Protein AF-A0A6A6KQ81-F1 (afdb_monomer_lite)

Radius of gyration: 17.81 Å; chains: 1; bounding box: 56×22×49 Å

InterPro domains:
  IPR004864 Late embryogenesis abundant protein, LEA_2 subgroup [PF03168] (65-133)
  IPR044839 Protein NDR1-like [PTHR31234] (36-131)

Organism: Hevea brasiliensis (NCBI:txid3981)

Foldseek 3Di:
DDWDWDWDWADAPDPFKKTWTFTKTWDDDPPFDADDKHKYFPDKDWPDWDQDPVRKIKTKIKIKMKIFGQGQAIKMWRPVFIKMWIDGHPWTRWMDTGDTDIGDHRGIDMDIDMTIDITHPRVVVVVVVVVVVVVVVVPPD

pLDDT: mean 76.88, std 19.58, range [31.42, 97.88]

Structure (mmCIF, N/CA/C/O backbone):
data_AF-A0A6A6KQ81-F1
#
_entry.id   AF-A0A6A6KQ81-F1
#
loop_
_atom_site.group_PDB
_atom_site.id
_atom_site.type_symbol
_atom_site.label_atom_id
_atom_site.label_alt_id
_atom_site.label_comp_id
_atom_site.label_asym_id
_atom_site.label_entity_id
_atom_site.label_seq_id
_atom_site.pdbx_PDB_ins_code
_atom_site.Cartn_x
_atom_site.Cartn_y
_atom_site.Cartn_z
_atom_site.occupancy
_atom_site.B_iso_or_equiv
_atom_site.auth_seq_id
_atom_site.auth_comp_id
_atom_site.auth_asym_id
_atom_site.auth_atom_id
_atom_site.pdbx_PDB_model_num
ATOM 1 N N . MET A 1 1 ? -31.697 8.620 11.295 1.00 34.88 1 MET A N 1
ATOM 2 C CA . MET A 1 1 ? -30.501 8.555 12.159 1.00 34.88 1 MET A CA 1
ATOM 3 C C . MET A 1 1 ? -29.323 8.836 11.249 1.00 34.88 1 MET A C 1
ATOM 5 O O . MET A 1 1 ? -29.056 8.023 10.377 1.00 34.88 1 MET A O 1
ATOM 9 N N . ASN A 1 2 ? -28.744 10.031 11.345 1.00 31.42 2 ASN A N 1
ATOM 10 C CA . ASN A 1 2 ? -27.753 10.521 10.388 1.00 31.42 2 ASN A CA 1
ATOM 11 C C . ASN A 1 2 ? -26.364 10.251 10.967 1.00 31.42 2 ASN A C 1
ATOM 13 O O . ASN A 1 2 ? -25.986 10.875 11.953 1.00 31.42 2 ASN A O 1
ATOM 17 N N . GLY A 1 3 ? -25.665 9.255 10.424 1.00 38.38 3 GLY A N 1
ATOM 18 C CA . GLY A 1 3 ? -24.246 9.049 10.693 1.00 38.38 3 GLY A CA 1
ATOM 19 C C . GLY A 1 3 ? -23.437 9.868 9.698 1.00 38.38 3 GLY A C 1
ATOM 20 O O . GLY A 1 3 ? -23.600 9.682 8.492 1.00 38.38 3 GLY A O 1
ATOM 21 N N . ASP A 1 4 ? -22.585 10.761 10.190 1.00 43.94 4 ASP A N 1
ATOM 22 C CA . ASP A 1 4 ? -21.729 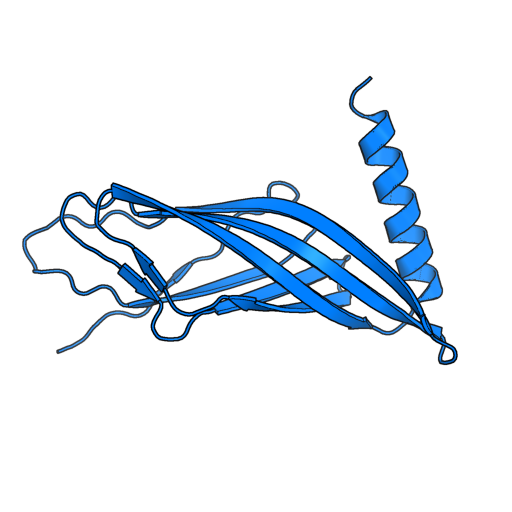11.577 9.333 1.00 43.94 4 ASP A CA 1
ATOM 23 C C . ASP A 1 4 ? -20.573 10.722 8.791 1.00 43.94 4 ASP A C 1
ATOM 25 O O . ASP A 1 4 ? -19.787 10.147 9.552 1.00 43.94 4 ASP A O 1
ATOM 29 N N . SER A 1 5 ? -20.476 10.610 7.465 1.00 41.91 5 SER A N 1
ATOM 30 C CA . SER A 1 5 ? -19.350 9.969 6.782 1.00 41.91 5 SER A CA 1
ATOM 31 C C . SER A 1 5 ? -18.238 10.989 6.545 1.00 41.91 5 SER A C 1
ATOM 33 O O . SER A 1 5 ? -18.482 12.015 5.913 1.00 41.91 5 SER A O 1
ATOM 35 N N . TYR A 1 6 ? -17.021 10.688 6.994 1.00 45.97 6 TYR A N 1
ATOM 36 C CA . TYR A 1 6 ? -15.828 11.501 6.746 1.00 45.97 6 TYR A CA 1
ATOM 37 C C . TYR A 1 6 ? -14.748 10.651 6.067 1.00 45.97 6 TYR A C 1
ATOM 39 O O . TYR A 1 6 ? -14.575 9.482 6.417 1.00 45.97 6 TYR A O 1
ATOM 47 N N . LEU A 1 7 ? -14.046 11.252 5.103 1.00 45.75 7 LEU A N 1
ATOM 48 C CA . LEU A 1 7 ? -12.820 10.728 4.499 1.00 45.75 7 LEU A CA 1
ATOM 49 C C . LEU A 1 7 ? -11.635 11.341 5.248 1.00 45.75 7 LEU A C 1
ATOM 51 O O . LEU A 1 7 ? -11.603 12.557 5.432 1.00 45.75 7 LEU A O 1
ATOM 55 N N . ASP A 1 8 ? -10.689 10.516 5.687 1.00 52.22 8 ASP A N 1
ATOM 56 C CA . ASP A 1 8 ? -9.474 10.972 6.369 1.00 52.22 8 ASP A CA 1
ATOM 57 C C . ASP A 1 8 ? -8.252 10.424 5.622 1.00 52.22 8 ASP A C 1
ATOM 59 O O . ASP A 1 8 ? -8.201 9.231 5.307 1.00 52.22 8 ASP A O 1
ATOM 63 N N . GLN A 1 9 ? -7.296 11.299 5.306 1.00 49.34 9 GLN A N 1
ATOM 64 C CA . GLN A 1 9 ? -6.076 10.959 4.566 1.00 49.34 9 GLN A CA 1
ATOM 65 C C . GLN A 1 9 ? -4.929 10.715 5.554 1.00 49.34 9 GLN A C 1
ATOM 67 O O . GLN A 1 9 ? -4.708 11.504 6.475 1.00 49.34 9 GLN A O 1
ATOM 72 N N . ALA A 1 10 ? -4.177 9.628 5.375 1.00 47.66 10 ALA A N 1
ATOM 73 C CA . ALA A 1 10 ? -2.984 9.371 6.178 1.00 47.66 10 ALA A CA 1
ATOM 74 C C . ALA A 1 10 ? -1.801 10.184 5.620 1.00 47.66 10 ALA A C 1
ATOM 76 O O . ALA A 1 10 ? -1.516 10.073 4.428 1.00 47.66 10 ALA A O 1
ATOM 77 N N . PRO A 1 11 ? -1.067 10.960 6.437 1.00 41.56 11 PRO A N 1
ATOM 78 C CA . PRO A 1 11 ? 0.167 11.578 5.976 1.00 41.56 11 PRO A CA 1
ATOM 79 C C . PRO A 1 11 ? 1.225 10.494 5.734 1.00 41.56 11 PRO A C 1
ATOM 81 O O . PRO A 1 11 ? 1.651 9.811 6.671 1.00 41.56 11 PRO A O 1
ATOM 84 N N . VAL A 1 12 ? 1.670 10.344 4.486 1.00 48.44 12 VAL A N 1
ATOM 85 C CA . VAL A 1 12 ? 2.857 9.548 4.159 1.00 48.44 12 VAL A CA 1
ATOM 86 C C . VAL A 1 12 ? 4.088 10.371 4.534 1.00 48.44 12 VAL A C 1
ATOM 88 O O . VAL A 1 12 ? 4.169 11.565 4.241 1.00 48.44 12 VAL A O 1
ATOM 91 N N . ARG A 1 13 ? 5.033 9.758 5.263 1.00 41.91 13 ARG A N 1
ATOM 92 C CA . ARG A 1 13 ? 6.248 10.437 5.759 1.00 41.91 13 ARG A CA 1
ATOM 93 C C . ARG A 1 13 ? 7.123 11.000 4.638 1.00 41.91 13 ARG A C 1
ATOM 95 O O . ARG A 1 13 ? 7.897 11.916 4.897 1.00 41.91 13 ARG A O 1
ATOM 102 N N . ASP A 1 14 ? 6.947 10.499 3.425 1.00 43.62 14 ASP A N 1
ATOM 103 C CA . ASP A 1 14 ? 7.544 11.027 2.215 1.00 43.62 14 ASP A CA 1
ATOM 104 C C . ASP A 1 14 ? 6.429 11.546 1.295 1.00 43.62 14 ASP A C 1
ATOM 106 O O . ASP A 1 14 ? 5.551 10.791 0.879 1.00 43.62 14 ASP A O 1
ATOM 110 N N . LYS A 1 15 ? 6.422 12.852 0.9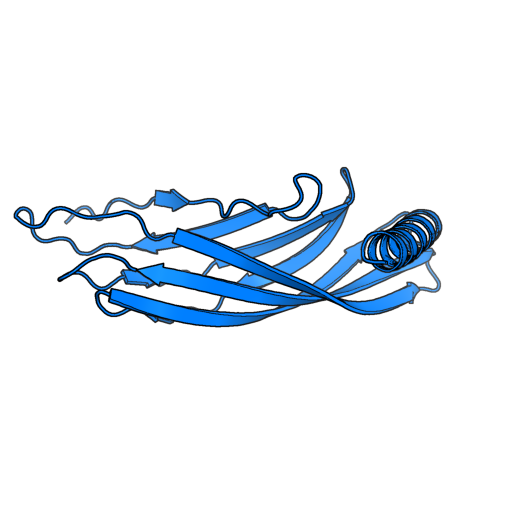97 1.00 36.72 15 LYS A N 1
ATOM 111 C CA . LYS A 1 15 ? 5.336 13.548 0.265 1.00 36.72 15 LYS A CA 1
ATOM 112 C C . LYS A 1 15 ? 5.223 13.151 -1.216 1.00 36.72 15 LYS A C 1
ATOM 114 O O . LYS A 1 15 ? 4.550 13.829 -1.987 1.00 36.72 15 LYS A O 1
ATOM 119 N N . ARG A 1 16 ? 5.940 12.110 -1.627 1.00 44.72 16 ARG A N 1
ATOM 120 C CA . ARG A 1 16 ? 6.144 11.707 -3.017 1.00 44.72 16 ARG A CA 1
ATOM 121 C C . ARG A 1 16 ? 5.443 10.394 -3.369 1.00 44.72 16 ARG A C 1
ATOM 123 O O . ARG A 1 16 ? 5.422 10.033 -4.539 1.00 44.72 16 ARG A O 1
ATOM 130 N N . TRP A 1 17 ? 4.861 9.720 -2.374 1.00 45.66 17 TRP A N 1
ATOM 131 C CA . TRP A 1 17 ? 4.333 8.368 -2.497 1.00 45.66 17 TRP A CA 1
ATOM 132 C C . TRP A 1 17 ? 2.958 8.226 -1.847 1.00 45.66 17 TRP A C 1
ATOM 134 O O . TRP A 1 17 ? 2.821 8.434 -0.650 1.00 45.66 17 TRP A O 1
ATOM 144 N N . SER A 1 18 ? 2.010 7.714 -2.633 1.00 46.81 18 SER A N 1
ATOM 145 C CA . SER A 1 18 ? 0.739 7.092 -2.221 1.00 46.81 18 SER A CA 1
ATOM 146 C C . SER A 1 18 ? -0.357 7.996 -1.639 1.00 46.81 18 SER A C 1
ATOM 148 O O . SER A 1 18 ? -0.137 8.753 -0.699 1.00 46.81 18 SER A O 1
ATOM 150 N N . ASP A 1 19 ? -1.582 7.783 -2.129 1.00 48.97 19 ASP A N 1
ATOM 151 C CA . ASP A 1 19 ? -2.811 8.373 -1.594 1.00 48.97 19 ASP A CA 1
ATOM 152 C C . ASP A 1 19 ? -3.624 7.299 -0.860 1.00 48.97 19 ASP A C 1
ATOM 154 O O . ASP A 1 19 ? -3.831 6.185 -1.357 1.00 48.97 19 ASP A O 1
ATOM 158 N N . PHE A 1 20 ? -4.103 7.641 0.336 1.00 50.53 20 PHE A N 1
ATOM 159 C CA . PHE A 1 20 ? -4.840 6.741 1.221 1.00 50.53 20 PHE A CA 1
ATOM 160 C C . PHE A 1 20 ? -6.242 7.279 1.504 1.00 50.53 20 PHE A C 1
ATOM 162 O O . PHE A 1 20 ? -6.389 8.398 1.998 1.00 50.53 20 PHE A O 1
ATOM 169 N N . GLU A 1 21 ? -7.264 6.459 1.253 1.00 52.75 21 GLU A N 1
ATOM 170 C CA . GLU A 1 21 ? -8.667 6.811 1.484 1.00 52.75 21 GLU A CA 1
ATOM 171 C C . GLU A 1 21 ? -9.365 5.718 2.308 1.00 52.75 21 GLU A C 1
ATOM 173 O O . GLU A 1 21 ? -9.639 4.615 1.825 1.00 52.75 21 GLU A O 1
ATOM 178 N N . LEU A 1 22 ? -9.706 6.032 3.564 1.00 48.78 22 LEU A N 1
ATOM 179 C CA . LEU A 1 22 ? -10.580 5.196 4.392 1.00 48.78 22 LEU A CA 1
ATOM 180 C C . LEU A 1 22 ? -11.973 5.816 4.523 1.00 48.78 22 LEU A C 1
ATOM 182 O O . LEU A 1 22 ? -12.125 6.955 4.959 1.00 48.78 22 LEU A O 1
ATOM 186 N N . CYS A 1 23 ? -13.004 5.020 4.228 1.00 46.31 23 CYS A N 1
ATOM 187 C CA . CYS A 1 23 ? -14.392 5.347 4.548 1.00 46.31 23 CYS A CA 1
ATOM 188 C C . CYS A 1 23 ? -14.756 4.741 5.911 1.00 46.31 23 CYS A C 1
ATOM 190 O O . CYS A 1 23 ? -14.837 3.517 6.037 1.00 46.31 23 CYS A O 1
ATOM 192 N N . HIS A 1 24 ? -15.037 5.564 6.925 1.00 50.62 24 HIS A N 1
ATOM 193 C CA . HIS A 1 24 ? -15.467 5.068 8.239 1.00 50.62 24 HIS A CA 1
ATOM 194 C C . HIS A 1 24 ? -16.822 5.627 8.684 1.00 50.62 24 HIS A C 1
ATOM 196 O O . HIS A 1 24 ? -17.139 6.794 8.442 1.00 50.62 24 HIS A O 1
ATOM 202 N N . TYR A 1 25 ? -17.586 4.819 9.422 1.00 48.78 25 TYR A N 1
ATOM 203 C CA . TYR A 1 25 ? -18.784 5.262 10.138 1.00 48.78 25 TYR A CA 1
ATOM 204 C C . TYR A 1 25 ? -18.522 5.289 11.646 1.00 48.78 25 TYR A C 1
ATOM 206 O O . TYR A 1 25 ? -17.919 4.375 12.218 1.00 48.78 25 TYR A O 1
ATOM 214 N N . ARG A 1 26 ? -18.986 6.356 12.308 1.00 55.09 26 ARG A N 1
ATOM 215 C CA . ARG A 1 26 ? -18.964 6.490 13.770 1.00 55.09 26 ARG A CA 1
ATOM 216 C C . ARG A 1 26 ? -20.397 6.465 14.292 1.00 55.09 26 ARG A C 1
ATOM 218 O O . ARG A 1 26 ? -21.216 7.279 13.886 1.00 55.09 26 ARG A O 1
ATOM 225 N N . HIS A 1 27 ? -20.687 5.570 15.231 1.00 52.62 27 HIS A N 1
ATOM 226 C CA . HIS A 1 27 ? -21.879 5.674 16.072 1.00 52.62 27 HIS A CA 1
ATOM 227 C C . HIS A 1 27 ? -21.475 6.367 17.380 1.00 52.62 27 HIS A C 1
ATOM 229 O O . HIS A 1 27 ? -20.949 5.728 18.292 1.00 52.62 27 HIS A O 1
ATOM 235 N N . SER A 1 28 ? -21.668 7.687 17.467 1.00 52.56 28 SER A N 1
ATOM 236 C CA . SER A 1 28 ? -21.464 8.456 18.700 1.00 52.56 28 SER A CA 1
ATOM 237 C C . SER A 1 28 ? -22.802 8.746 19.386 1.00 52.56 28 SER A C 1
ATOM 239 O O . SER A 1 28 ? -23.759 9.202 18.766 1.00 52.56 28 SER A O 1
ATOM 241 N N . LEU A 1 29 ? -22.873 8.497 20.697 1.00 49.75 29 LEU A N 1
ATOM 242 C CA . LEU A 1 29 ? -23.919 9.086 21.535 1.00 49.75 29 LEU A CA 1
ATOM 243 C C . LEU A 1 29 ? -23.569 10.569 21.775 1.00 49.75 29 LEU A C 1
ATOM 245 O O . LEU A 1 29 ? -22.390 10.867 21.990 1.00 49.75 29 LEU A O 1
ATOM 249 N N . PRO A 1 30 ? -24.553 11.489 21.803 1.00 53.66 30 PRO A N 1
ATOM 250 C CA . PRO A 1 30 ? -24.339 12.946 21.779 1.00 53.66 30 PRO A CA 1
ATOM 251 C C . PRO A 1 30 ? -23.532 13.524 22.958 1.00 53.66 30 PRO A C 1
ATOM 253 O O . PRO A 1 30 ? -23.156 14.689 22.932 1.00 53.66 30 PRO A O 1
ATOM 256 N N . TYR A 1 31 ? -23.230 12.721 23.981 1.00 55.16 31 TYR A N 1
ATOM 257 C CA . TYR A 1 31 ? -22.546 13.146 25.205 1.00 55.16 31 TYR A CA 1
ATOM 258 C C . TYR A 1 31 ? -21.062 12.756 25.295 1.00 55.16 31 TYR A C 1
ATOM 260 O O . TYR A 1 31 ? -20.440 12.975 26.337 1.00 55.16 31 TYR A O 1
ATOM 268 N N . PHE A 1 32 ? -20.466 12.183 24.244 1.00 55.91 32 PHE A N 1
ATOM 269 C CA . PHE A 1 32 ? -19.058 11.778 24.281 1.00 55.91 32 PHE A CA 1
ATOM 270 C C . PHE A 1 32 ? -18.193 12.569 23.298 1.00 55.91 32 PHE A C 1
ATOM 272 O O . PHE A 1 32 ? -18.406 12.458 22.092 1.00 55.91 32 PHE A O 1
ATOM 279 N N . PRO A 1 33 ? -17.174 13.311 23.781 1.00 60.38 33 PRO A N 1
ATOM 280 C CA . PRO A 1 33 ? -16.224 13.965 22.894 1.00 60.38 33 PRO A CA 1
ATOM 281 C C . PRO A 1 33 ? -15.471 12.910 22.075 1.00 60.38 33 PRO A C 1
ATOM 283 O O . PRO A 1 33 ? -14.812 12.022 22.630 1.00 60.38 33 PRO A O 1
ATOM 286 N N . THR A 1 34 ? -15.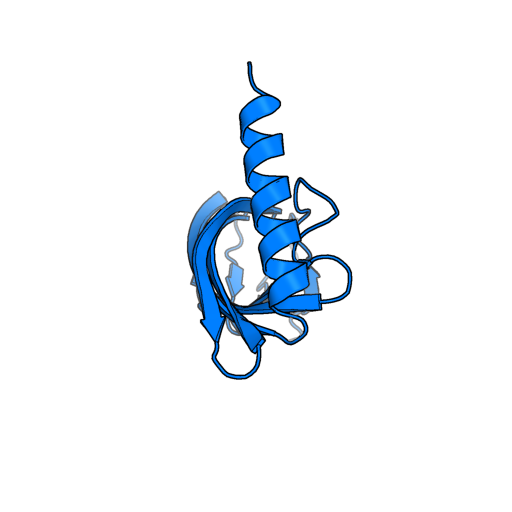593 13.006 20.752 1.00 58.97 34 THR A N 1
ATOM 287 C CA . THR A 1 34 ? -14.898 12.150 19.789 1.00 58.97 34 THR A CA 1
ATOM 288 C C . THR A 1 34 ? -13.552 12.752 19.428 1.00 58.97 34 THR A C 1
ATOM 290 O O . THR A 1 34 ? -13.448 13.939 19.135 1.00 58.97 34 THR A O 1
ATOM 293 N N . GLN A 1 35 ? -12.532 11.914 19.388 1.00 71.50 35 GLN A N 1
ATOM 294 C CA . GLN A 1 35 ? -11.245 12.213 18.788 1.00 71.50 35 GLN A CA 1
ATOM 295 C C . GLN A 1 35 ? -11.153 11.521 17.429 1.00 71.50 35 GLN A C 1
ATOM 297 O O . GLN A 1 35 ? -11.713 10.436 17.228 1.00 71.50 35 GLN A O 1
ATOM 302 N N . ASN A 1 36 ? -10.435 12.152 16.503 1.00 72.88 36 ASN A N 1
ATOM 303 C CA . ASN A 1 36 ? -10.187 11.562 15.198 1.00 72.88 36 ASN A CA 1
ATOM 304 C C . ASN A 1 36 ? -9.236 10.378 15.316 1.00 72.88 36 ASN A C 1
ATOM 306 O O . ASN A 1 36 ? -8.257 10.430 16.067 1.00 72.88 36 ASN A O 1
ATOM 310 N N . SER A 1 37 ? -9.547 9.316 14.575 1.00 68.25 37 SER A N 1
ATOM 311 C CA . SER A 1 37 ? -8.585 8.251 14.337 1.00 68.25 37 SER A CA 1
ATOM 312 C C . SER A 1 37 ? -7.338 8.827 13.690 1.00 68.25 37 SER A C 1
ATOM 314 O O . SER A 1 37 ? -7.409 9.795 12.941 1.00 68.25 37 SER A O 1
ATOM 316 N N . LYS A 1 38 ? -6.191 8.231 13.990 1.00 78.44 38 LYS A N 1
ATOM 317 C CA . LYS A 1 38 ? -4.940 8.549 13.308 1.00 78.44 38 LYS A CA 1
ATOM 318 C C . LYS A 1 38 ? -4.498 7.335 12.521 1.00 78.44 38 LYS A C 1
ATOM 320 O O . LYS A 1 38 ? -4.540 6.228 13.053 1.00 78.44 38 LYS A O 1
ATOM 325 N N . TYR A 1 39 ? -4.043 7.564 11.301 1.00 76.50 39 TYR A N 1
ATOM 326 C CA . TYR A 1 39 ? -3.509 6.527 10.433 1.00 76.50 39 TYR A CA 1
ATOM 327 C C . TYR A 1 39 ? -2.068 6.866 10.075 1.00 76.50 39 TYR A C 1
ATOM 329 O O . TYR A 1 39 ? -1.736 8.037 9.874 1.00 76.50 39 TYR A O 1
ATOM 337 N N . SER A 1 40 ? -1.222 5.848 10.000 1.00 79.25 40 SER A N 1
ATOM 338 C CA . SER A 1 40 ? 0.139 5.960 9.488 1.00 79.25 40 SER A CA 1
ATOM 339 C C . SER A 1 40 ? 0.441 4.809 8.546 1.00 79.25 40 SER A C 1
ATOM 341 O O . SER A 1 40 ? 0.084 3.665 8.825 1.00 79.25 40 SER A O 1
ATOM 343 N N . VAL A 1 41 ? 1.129 5.120 7.450 1.00 83.69 41 VAL A N 1
ATOM 344 C CA . VAL A 1 41 ? 1.857 4.114 6.678 1.00 83.69 41 VAL A CA 1
ATOM 345 C C . VAL A 1 41 ? 3.177 3.881 7.403 1.00 83.69 41 VAL A C 1
ATOM 347 O O . VAL A 1 41 ? 4.000 4.789 7.518 1.00 83.69 41 VAL A O 1
ATOM 350 N N . ASP A 1 42 ? 3.343 2.681 7.948 1.00 84.56 42 ASP A N 1
ATOM 351 C CA . ASP A 1 42 ? 4.520 2.301 8.724 1.00 84.56 42 ASP A CA 1
ATOM 352 C C . ASP A 1 42 ? 5.661 1.857 7.805 1.00 84.56 42 ASP A C 1
ATOM 354 O O . ASP A 1 42 ? 6.823 2.166 8.063 1.00 84.56 42 ASP A O 1
ATOM 358 N N . SER A 1 43 ? 5.328 1.147 6.723 1.00 84.62 43 SER A N 1
ATOM 359 C CA . SER A 1 43 ? 6.275 0.772 5.674 1.00 84.62 43 SER A CA 1
ATOM 360 C C . SER A 1 43 ? 5.572 0.566 4.339 1.00 84.62 43 SER A C 1
ATOM 362 O O . SER A 1 43 ? 4.453 0.054 4.300 1.00 84.62 43 SER A O 1
ATOM 364 N N . LEU A 1 44 ? 6.283 0.877 3.261 1.00 86.31 44 LEU A N 1
ATOM 365 C CA . LEU A 1 44 ? 5.909 0.597 1.881 1.00 86.31 44 LEU A CA 1
ATOM 366 C C . LEU A 1 44 ? 7.076 -0.162 1.245 1.00 86.31 44 LEU A C 1
ATOM 368 O O . LEU A 1 44 ? 8.160 0.401 1.114 1.00 86.31 44 LEU A O 1
ATOM 372 N N . LYS A 1 45 ? 6.894 -1.442 0.913 1.00 88.69 45 LYS A N 1
ATOM 373 C CA . LYS A 1 45 ? 7.968 -2.284 0.373 1.00 88.69 45 LYS A CA 1
ATOM 374 C C . LYS A 1 45 ? 7.567 -2.847 -0.979 1.00 88.69 45 LYS A C 1
ATOM 376 O O . LYS A 1 45 ? 6.513 -3.454 -1.086 1.00 88.69 45 LYS A O 1
ATOM 381 N N . ILE A 1 46 ? 8.444 -2.722 -1.970 1.00 90.44 46 ILE A N 1
ATOM 382 C CA . ILE A 1 46 ? 8.301 -3.422 -3.250 1.00 90.44 46 ILE A CA 1
ATOM 383 C C . ILE A 1 46 ? 8.541 -4.920 -3.014 1.00 90.44 46 ILE A C 1
ATOM 385 O O . ILE A 1 46 ? 9.624 -5.309 -2.563 1.00 90.44 46 ILE A O 1
ATOM 389 N N . SER A 1 47 ? 7.532 -5.747 -3.282 1.00 93.56 47 SER A N 1
ATOM 390 C CA . SER A 1 47 ? 7.597 -7.210 -3.163 1.00 93.56 47 SER A CA 1
ATOM 391 C C . SER A 1 47 ? 7.812 -7.892 -4.515 1.00 93.56 47 SER A C 1
ATOM 393 O O . SER A 1 47 ? 8.496 -8.914 -4.572 1.00 93.56 47 SER A O 1
ATOM 395 N N . ASP A 1 48 ? 7.316 -7.296 -5.600 1.00 95.38 48 ASP A N 1
ATOM 396 C CA . ASP A 1 48 ? 7.560 -7.735 -6.973 1.00 95.38 48 ASP A CA 1
ATOM 397 C C . ASP A 1 48 ? 7.621 -6.527 -7.917 1.00 95.38 48 ASP A C 1
ATOM 399 O O . ASP A 1 48 ? 6.879 -5.555 -7.770 1.00 95.38 48 ASP A O 1
ATOM 403 N N . LEU A 1 49 ? 8.526 -6.576 -8.890 1.00 94.25 49 LEU A N 1
ATOM 404 C CA . LEU A 1 49 ? 8.721 -5.513 -9.868 1.00 94.25 49 LEU A CA 1
ATOM 405 C C . LEU A 1 49 ? 9.238 -6.115 -11.173 1.00 94.25 49 LEU A C 1
ATOM 407 O O . LEU A 1 49 ? 10.358 -6.626 -11.236 1.00 94.25 49 LEU A O 1
ATOM 411 N N . ARG A 1 50 ? 8.424 -6.069 -12.231 1.00 96.25 50 ARG A N 1
ATOM 412 C CA . ARG A 1 50 ? 8.714 -6.757 -13.498 1.00 96.25 50 ARG A CA 1
ATOM 413 C C . ARG A 1 50 ? 8.338 -5.916 -14.705 1.00 96.25 50 ARG A C 1
ATOM 415 O O . ARG A 1 50 ? 7.272 -5.313 -14.753 1.00 96.25 50 ARG A O 1
ATOM 422 N N . LEU A 1 51 ? 9.204 -5.928 -15.716 1.00 97.06 51 LEU A N 1
ATOM 423 C CA . LEU A 1 51 ? 8.895 -5.362 -17.024 1.00 97.06 51 LEU A CA 1
ATOM 424 C C . LEU A 1 51 ? 8.231 -6.433 -17.895 1.00 97.06 51 LEU A C 1
ATOM 426 O O . LEU A 1 51 ? 8.821 -7.482 -18.155 1.00 97.06 51 LEU A O 1
ATOM 430 N N . ASN A 1 52 ? 7.017 -6.159 -18.353 1.00 95.56 52 ASN A N 1
ATOM 431 C CA . ASN A 1 52 ? 6.272 -7.037 -19.245 1.00 95.56 52 ASN A CA 1
ATOM 432 C C . ASN A 1 52 ? 6.751 -6.896 -20.701 1.00 95.56 52 ASN A C 1
ATOM 434 O O . ASN A 1 52 ? 7.421 -5.928 -21.073 1.00 95.56 52 ASN A O 1
ATOM 438 N N . PHE A 1 53 ? 6.379 -7.852 -21.559 1.00 94.88 53 PHE A N 1
ATOM 439 C CA . PHE A 1 53 ? 6.742 -7.834 -22.985 1.00 94.88 53 PHE A CA 1
ATOM 440 C C . PHE A 1 53 ? 6.182 -6.625 -23.746 1.00 94.88 53 PHE A C 1
ATOM 442 O O . PHE A 1 53 ? 6.808 -6.152 -24.691 1.00 94.88 53 PHE A O 1
ATOM 449 N N . ASP A 1 54 ? 5.035 -6.102 -23.315 1.00 94.81 54 ASP A N 1
ATOM 450 C CA . ASP A 1 54 ? 4.417 -4.882 -23.846 1.00 94.81 54 ASP A CA 1
ATOM 451 C C . ASP A 1 54 ? 5.077 -3.590 -23.319 1.00 94.81 54 ASP A C 1
ATOM 453 O O . ASP A 1 54 ? 4.594 -2.494 -23.587 1.00 94.81 54 ASP A O 1
ATOM 457 N N . MET A 1 55 ? 6.192 -3.713 -22.588 1.00 93.81 55 MET A N 1
ATOM 458 C CA . MET A 1 55 ? 6.945 -2.628 -21.948 1.00 93.81 55 MET A CA 1
ATOM 459 C C . MET A 1 55 ? 6.206 -1.905 -20.813 1.00 93.81 55 MET A C 1
ATOM 461 O O . MET A 1 55 ? 6.693 -0.879 -20.325 1.00 93.81 55 MET A O 1
ATOM 465 N N . SER A 1 56 ? 5.076 -2.437 -20.350 1.00 96.88 56 SER A N 1
ATOM 466 C CA . SER A 1 56 ? 4.462 -2.000 -19.096 1.00 96.88 56 SER A CA 1
ATOM 467 C C . SER A 1 56 ? 5.236 -2.528 -17.883 1.00 96.88 56 SER A C 1
ATOM 469 O O . SER A 1 56 ? 5.947 -3.534 -17.958 1.00 96.88 56 SER A O 1
ATOM 471 N N . LEU A 1 57 ? 5.112 -1.835 -16.755 1.00 97.19 57 LEU A N 1
ATOM 472 C CA . LEU A 1 57 ? 5.665 -2.244 -15.469 1.00 97.19 57 LEU A CA 1
ATOM 473 C C . LEU A 1 57 ? 4.563 -2.876 -14.631 1.00 97.19 57 LEU A C 1
ATOM 475 O O . LEU A 1 57 ? 3.585 -2.205 -14.316 1.00 97.19 57 LEU A O 1
ATOM 479 N N . TYR A 1 58 ? 4.741 -4.138 -14.258 1.00 97.88 58 TYR A N 1
ATOM 480 C CA . TYR A 1 58 ? 4.021 -4.743 -13.146 1.00 97.88 58 TYR A CA 1
ATOM 481 C C . TYR A 1 58 ? 4.741 -4.399 -11.842 1.00 97.88 58 TYR A C 1
ATOM 483 O O . TYR A 1 58 ? 5.964 -4.555 -11.757 1.00 97.88 58 TYR A O 1
ATOM 491 N N . ALA A 1 59 ? 3.990 -3.964 -10.835 1.00 95.94 59 ALA A N 1
ATOM 492 C CA . ALA A 1 59 ? 4.510 -3.687 -9.506 1.00 95.94 59 ALA A CA 1
ATOM 493 C C . ALA A 1 59 ? 3.580 -4.251 -8.430 1.00 95.94 59 ALA A C 1
ATOM 495 O O . ALA A 1 59 ? 2.357 -4.113 -8.515 1.00 95.94 59 ALA A O 1
ATOM 496 N N . GLU A 1 60 ? 4.178 -4.839 -7.401 1.00 96.62 60 GLU A N 1
ATOM 497 C CA . GLU A 1 60 ? 3.506 -5.281 -6.188 1.00 96.62 60 GLU A CA 1
ATOM 498 C C . GLU A 1 60 ? 4.185 -4.678 -4.960 1.00 96.62 60 GLU A C 1
ATOM 500 O O . GLU A 1 60 ? 5.416 -4.596 -4.880 1.00 96.62 60 GLU A O 1
ATOM 505 N N . PHE A 1 61 ? 3.367 -4.233 -4.010 1.00 93.06 61 PHE A N 1
ATOM 506 C CA . PHE A 1 61 ? 3.812 -3.606 -2.780 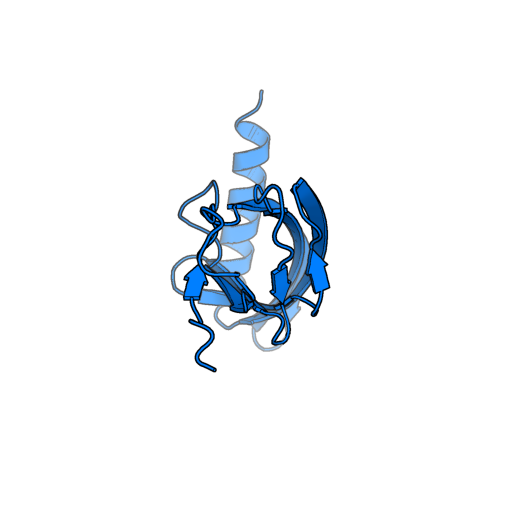1.00 93.06 61 PHE A CA 1
ATOM 507 C C . PHE A 1 61 ? 3.150 -4.242 -1.565 1.00 93.06 61 PHE A C 1
ATOM 509 O O . PHE A 1 61 ? 1.924 -4.317 -1.488 1.00 93.06 61 PHE A O 1
ATOM 516 N N . ASP A 1 62 ? 3.968 -4.577 -0.573 1.00 93.38 62 ASP A N 1
ATOM 517 C CA . ASP A 1 62 ? 3.520 -4.881 0.778 1.00 93.38 62 ASP A CA 1
ATOM 518 C C . ASP A 1 62 ? 3.482 -3.586 1.594 1.00 93.38 62 ASP A C 1
ATOM 520 O O . ASP A 1 62 ? 4.514 -2.944 1.839 1.00 93.38 62 ASP A O 1
ATOM 524 N N . VAL A 1 63 ? 2.288 -3.203 2.043 1.00 90.44 63 VAL A N 1
ATOM 525 C CA . VAL A 1 63 ? 2.072 -2.001 2.852 1.00 90.44 63 VAL A CA 1
ATOM 526 C C . VAL A 1 63 ? 1.666 -2.376 4.261 1.00 90.44 63 VAL A C 1
ATOM 528 O O . VAL A 1 63 ? 0.709 -3.121 4.472 1.00 90.44 63 VAL A O 1
ATOM 531 N N . LYS A 1 64 ? 2.366 -1.797 5.237 1.00 91.12 64 LYS A N 1
ATOM 532 C CA . LYS A 1 64 ? 2.014 -1.902 6.653 1.00 91.12 64 LYS A CA 1
ATOM 533 C C . LYS A 1 64 ? 1.408 -0.602 7.124 1.00 91.12 64 LYS A C 1
ATOM 535 O O . LYS A 1 64 ? 2.001 0.461 6.944 1.00 91.12 64 LYS A O 1
ATOM 540 N N . ILE A 1 65 ? 0.233 -0.692 7.728 1.00 89.44 65 ILE A N 1
ATOM 541 C CA . ILE A 1 65 ? -0.565 0.464 8.128 1.00 89.44 65 ILE A CA 1
ATOM 542 C C . ILE A 1 65 ? -0.954 0.304 9.587 1.00 89.44 65 ILE A C 1
ATOM 544 O O . ILE A 1 65 ? -1.471 -0.740 9.990 1.00 89.44 65 ILE A O 1
ATOM 548 N N . THR A 1 66 ? -0.776 1.362 10.369 1.00 87.56 66 THR A N 1
ATOM 549 C CA . THR A 1 66 ? -1.310 1.445 11.725 1.00 87.56 66 THR A CA 1
ATOM 550 C C . THR A 1 66 ? -2.506 2.388 11.749 1.00 87.56 66 THR A C 1
ATOM 552 O O . THR A 1 66 ? -2.406 3.562 11.399 1.00 87.56 66 THR A O 1
ATOM 555 N N . ALA A 1 67 ? -3.643 1.881 12.219 1.00 88.25 67 ALA A N 1
ATOM 556 C CA . ALA A 1 67 ? -4.840 2.652 12.523 1.00 88.25 67 ALA A CA 1
ATOM 557 C C . ALA A 1 67 ? -5.005 2.748 14.045 1.00 88.25 67 ALA A C 1
ATOM 559 O O . ALA A 1 67 ? -5.109 1.733 14.733 1.00 88.25 67 ALA A O 1
ATOM 560 N N . ASN A 1 68 ? -5.070 3.959 14.588 1.00 87.69 68 ASN A N 1
ATOM 561 C CA . ASN A 1 68 ? -5.240 4.212 16.015 1.00 87.69 68 ASN A CA 1
ATOM 562 C C . ASN A 1 68 ? -6.590 4.878 16.279 1.00 87.69 68 ASN A C 1
ATOM 564 O O . ASN A 1 68 ? -6.831 5.988 15.806 1.00 87.69 68 ASN A O 1
ATOM 568 N N . ASN A 1 69 ? -7.430 4.229 17.085 1.00 88.38 69 ASN A N 1
ATOM 569 C CA . ASN A 1 69 ? -8.651 4.804 17.630 1.00 88.38 69 ASN A CA 1
ATOM 570 C C . ASN A 1 69 ? -8.393 5.359 19.048 1.00 88.38 69 ASN A C 1
ATOM 572 O O . ASN A 1 69 ? -8.478 4.603 20.021 1.00 88.38 69 ASN A O 1
ATOM 576 N N . PRO A 1 70 ? -8.158 6.674 19.224 1.00 86.50 70 PRO A N 1
ATOM 577 C CA . PRO A 1 70 ? -7.924 7.266 20.544 1.00 86.50 70 PRO A CA 1
ATOM 578 C C . PRO A 1 70 ? -9.201 7.422 21.388 1.00 86.50 70 PRO A C 1
ATOM 580 O O . PRO A 1 70 ? -9.134 7.853 22.547 1.00 86.50 70 PRO A O 1
ATOM 583 N N . ASN A 1 71 ? -10.382 7.107 20.841 1.00 84.25 71 ASN A N 1
ATOM 584 C CA . ASN A 1 71 ? -11.643 7.290 21.549 1.00 84.25 71 ASN A CA 1
ATOM 585 C C . ASN A 1 71 ? -11.713 6.402 22.789 1.00 84.25 71 ASN A C 1
ATOM 587 O O . ASN A 1 71 ? -11.411 5.215 22.743 1.00 84.25 71 ASN A O 1
ATOM 591 N N . LYS A 1 72 ? -12.153 6.971 23.917 1.00 85.81 72 LYS A N 1
ATOM 592 C CA . LYS A 1 72 ? -12.203 6.260 25.208 1.00 85.81 72 LYS A CA 1
ATOM 593 C C . LYS A 1 72 ? -13.415 5.341 25.362 1.00 85.81 72 LYS A C 1
ATOM 595 O O . LYS A 1 72 ? -13.391 4.488 26.239 1.00 85.81 72 LYS A O 1
ATOM 600 N N . LYS A 1 73 ? -14.476 5.573 24.587 1.00 82.12 73 LYS A N 1
ATOM 601 C CA . LYS A 1 73 ? -15.787 4.919 24.748 1.00 82.12 73 LYS A CA 1
ATOM 602 C C . LYS A 1 73 ? -16.463 4.545 23.426 1.00 82.12 73 LYS A C 1
ATOM 604 O O . LYS A 1 73 ? -17.528 3.947 23.452 1.00 82.12 73 LYS A O 1
ATOM 609 N N . ILE A 1 74 ? -15.875 4.919 22.290 1.00 80.25 74 ILE A N 1
ATOM 610 C CA . ILE A 1 74 ? -16.485 4.767 20.965 1.00 80.25 74 ILE A CA 1
ATOM 611 C C . ILE A 1 74 ? -15.601 3.840 20.140 1.00 80.25 74 ILE A C 1
ATOM 613 O O . ILE A 1 74 ? -14.402 4.092 19.996 1.00 80.25 74 ILE A O 1
ATOM 617 N N . GLY A 1 75 ? -16.198 2.764 19.636 1.00 82.31 75 GLY A N 1
ATOM 618 C CA . GLY A 1 75 ? -15.601 1.935 18.598 1.00 82.31 75 GLY A CA 1
ATOM 619 C C . GLY A 1 75 ? -15.914 2.482 17.205 1.00 82.31 75 GLY A C 1
ATOM 620 O O . GLY A 1 75 ? -16.845 3.270 17.036 1.00 82.31 75 GLY A O 1
ATOM 621 N N . ILE A 1 76 ? -15.128 2.078 16.212 1.00 82.38 76 ILE A N 1
ATOM 622 C CA . ILE A 1 76 ? -15.228 2.563 14.832 1.00 82.38 76 ILE A CA 1
ATOM 623 C C . ILE A 1 76 ? -15.362 1.365 13.901 1.00 82.38 76 ILE A C 1
ATOM 625 O O . ILE A 1 76 ? -14.552 0.440 13.963 1.00 82.38 76 ILE A O 1
ATOM 629 N N . TYR A 1 77 ? -16.380 1.400 13.043 1.00 81.94 77 TYR A N 1
ATOM 630 C CA . TYR A 1 77 ? -16.603 0.395 12.011 1.00 81.94 77 TYR A CA 1
ATOM 631 C C . TYR A 1 77 ? -16.182 0.944 10.644 1.00 81.94 77 TYR A C 1
ATOM 633 O O . TYR A 1 77 ? -16.645 2.000 10.203 1.00 81.94 77 TYR A O 1
ATOM 641 N N . TYR A 1 78 ? -15.330 0.193 9.952 1.00 83.06 78 TYR A N 1
ATOM 642 C CA . TYR A 1 78 ? -14.900 0.468 8.580 1.00 83.06 78 TYR A CA 1
ATOM 643 C C . TYR A 1 78 ? -15.723 -0.398 7.622 1.00 83.06 78 TYR A C 1
ATOM 645 O O . TYR A 1 78 ? -15.226 -1.325 6.988 1.00 83.06 78 TYR A O 1
ATOM 653 N N . GLU A 1 79 ? -17.031 -0.147 7.571 1.00 73.62 79 GLU A N 1
ATOM 654 C CA . GLU A 1 79 ? -18.016 -1.036 6.930 1.00 73.62 79 GLU A CA 1
ATOM 655 C C . GLU A 1 79 ? -17.901 -1.114 5.406 1.00 73.62 79 GLU A C 1
ATOM 657 O O . GLU A 1 79 ? -18.373 -2.075 4.790 1.00 73.62 79 GLU A O 1
ATOM 662 N N . LYS A 1 80 ? -17.283 -0.106 4.789 1.00 76.31 80 LYS A N 1
ATOM 663 C CA . LYS A 1 80 ? -17.003 -0.065 3.349 1.00 76.31 80 LYS A CA 1
ATOM 664 C C . LYS A 1 80 ? -15.572 -0.499 3.018 1.00 76.31 80 LYS A C 1
ATOM 666 O O . LYS A 1 80 ? -15.255 -0.629 1.844 1.00 76.31 80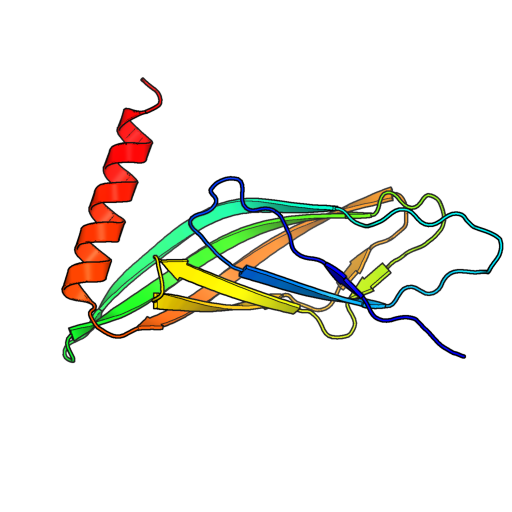 LYS A O 1
ATOM 671 N N . GLY A 1 81 ? -14.744 -0.768 4.032 1.00 81.12 81 GLY A N 1
ATOM 672 C CA . GLY A 1 81 ? -13.300 -0.911 3.865 1.00 81.12 81 GLY A CA 1
ATOM 673 C C . GLY A 1 81 ? -12.674 0.417 3.436 1.00 81.12 81 GLY A C 1
ATOM 674 O O . GLY A 1 81 ? -13.168 1.495 3.783 1.00 81.12 81 GLY A O 1
ATOM 675 N N . GLY A 1 82 ? -11.611 0.340 2.649 1.00 82.12 82 GLY A N 1
ATOM 676 C CA . GLY A 1 82 ? -11.062 1.504 1.960 1.00 82.12 82 GLY A CA 1
ATOM 677 C C . GLY A 1 82 ? -10.224 1.122 0.760 1.00 82.12 82 GLY A C 1
ATOM 678 O O . GLY A 1 82 ? -10.162 -0.047 0.379 1.00 82.12 82 GLY A O 1
ATOM 679 N N . SER A 1 83 ? -9.574 2.120 0.184 1.00 83.69 83 SER A N 1
ATOM 680 C CA . SER A 1 83 ? -8.691 1.959 -0.962 1.00 83.69 83 SER A CA 1
ATOM 681 C C . SER A 1 83 ? -7.350 2.613 -0.693 1.00 83.69 83 SER A C 1
ATOM 683 O O . SER A 1 83 ? -7.263 3.671 -0.068 1.00 83.69 83 SER A O 1
ATOM 685 N N . LEU A 1 84 ? -6.308 1.975 -1.202 1.00 86.88 84 LEU A N 1
ATOM 686 C CA . LEU A 1 84 ? -4.955 2.492 -1.183 1.00 86.88 84 LEU A CA 1
ATOM 687 C C . LEU A 1 84 ? -4.412 2.487 -2.604 1.00 86.88 84 LEU A C 1
ATOM 689 O O . LEU A 1 84 ? -4.621 1.517 -3.333 1.00 86.88 84 LEU A O 1
ATOM 693 N N . ARG A 1 85 ? -3.737 3.571 -2.980 1.00 88.38 85 ARG A N 1
ATOM 694 C CA . ARG A 1 85 ? -3.073 3.726 -4.275 1.00 88.38 85 ARG A CA 1
ATOM 695 C C . ARG A 1 85 ? -1.627 4.134 -4.049 1.00 88.38 85 ARG A C 1
ATOM 697 O O . ARG A 1 85 ? -1.372 5.002 -3.219 1.00 88.38 85 ARG A O 1
ATOM 704 N N . VAL A 1 86 ? -0.700 3.549 -4.798 1.00 88.19 86 VAL A N 1
ATOM 705 C CA . VAL A 1 86 ? 0.717 3.929 -4.813 1.00 88.19 86 VAL A CA 1
ATOM 706 C C . VAL A 1 86 ? 0.997 4.685 -6.099 1.00 88.19 86 VAL A C 1
ATOM 708 O O . VAL A 1 86 ? 0.669 4.211 -7.184 1.00 88.19 86 VAL A O 1
ATOM 711 N N . TRP A 1 87 ? 1.636 5.841 -5.969 1.00 89.12 87 TRP A N 1
ATOM 712 C CA . TRP A 1 87 ? 1.948 6.742 -7.075 1.00 89.12 87 TRP A CA 1
ATOM 713 C C . TRP A 1 87 ? 3.434 7.051 -7.112 1.00 89.12 87 TRP A C 1
ATOM 715 O O . TRP A 1 87 ? 4.019 7.269 -6.055 1.00 89.12 87 TRP A O 1
ATOM 725 N N . TYR A 1 88 ? 4.004 7.146 -8.313 1.00 84.75 88 TYR A N 1
ATOM 726 C CA . TYR A 1 88 ? 5.298 7.780 -8.549 1.00 84.75 88 TYR A CA 1
ATOM 727 C C . TYR A 1 88 ? 5.137 8.969 -9.491 1.00 84.75 88 TYR A C 1
ATOM 729 O O . TYR A 1 88 ? 4.853 8.794 -10.680 1.00 84.75 88 TYR A O 1
ATOM 737 N N . GLY A 1 89 ? 5.309 10.184 -8.964 1.00 84.75 89 GLY A N 1
ATOM 738 C CA . GLY A 1 89 ? 4.907 11.387 -9.695 1.00 84.75 89 GLY A CA 1
ATOM 739 C C . GLY A 1 89 ? 3.424 11.297 -10.063 1.00 84.75 89 GLY A C 1
ATOM 740 O O . GLY A 1 89 ? 2.601 11.013 -9.200 1.00 84.75 89 GLY A O 1
ATOM 741 N N . ASP A 1 90 ? 3.105 11.448 -11.348 1.00 86.81 90 ASP A N 1
ATOM 742 C CA . ASP A 1 90 ? 1.730 11.367 -11.866 1.00 86.81 90 ASP A CA 1
ATOM 743 C C . ASP A 1 90 ? 1.330 9.955 -12.343 1.00 86.81 90 ASP A C 1
ATOM 745 O O . ASP A 1 90 ? 0.304 9.781 -12.999 1.00 86.81 90 ASP A O 1
ATOM 749 N N . SER A 1 91 ? 2.153 8.935 -12.076 1.00 87.50 91 SER A N 1
ATOM 750 C CA . SER A 1 91 ? 1.889 7.554 -12.502 1.00 87.50 91 SER A CA 1
ATOM 751 C C . SER A 1 91 ? 1.399 6.701 -11.339 1.00 87.50 91 SER A C 1
ATOM 753 O O . SER A 1 91 ? 2.155 6.438 -10.403 1.00 87.50 91 SER A O 1
ATOM 755 N N . GLU A 1 92 ? 0.157 6.220 -11.415 1.00 90.94 92 GLU A N 1
ATOM 756 C CA . GLU A 1 92 ? -0.339 5.184 -10.504 1.00 90.94 92 GLU A CA 1
ATOM 757 C C . GLU A 1 92 ? 0.411 3.882 -10.809 1.00 90.94 92 GLU A C 1
ATOM 759 O O . GLU A 1 92 ? 0.418 3.410 -11.950 1.00 90.94 92 GLU A O 1
ATOM 764 N N . LEU A 1 93 ? 1.089 3.331 -9.803 1.00 92.69 93 LEU A N 1
ATOM 765 C CA . LEU A 1 93 ? 1.827 2.074 -9.914 1.00 92.69 93 LEU A CA 1
ATOM 766 C C . LEU A 1 93 ? 0.926 0.884 -9.592 1.00 92.69 93 LEU A C 1
ATOM 768 O O . LEU A 1 93 ? 0.925 -0.112 -10.313 1.00 92.69 93 LEU A O 1
ATOM 772 N N . CYS A 1 94 ? 0.168 0.989 -8.502 1.00 93.31 94 CYS A N 1
ATOM 773 C CA . CYS A 1 94 ? -0.747 -0.048 -8.059 1.00 93.31 94 CYS A CA 1
ATOM 774 C C . CYS A 1 94 ? -1.835 0.493 -7.138 1.00 93.31 94 CYS A C 1
ATOM 776 O O . CYS A 1 94 ? -1.709 1.567 -6.544 1.00 93.31 94 CYS A O 1
ATOM 778 N N . ALA A 1 95 ? -2.882 -0.308 -6.975 1.00 92.06 95 ALA A N 1
ATOM 779 C CA . ALA A 1 95 ? -3.954 -0.045 -6.037 1.00 92.06 95 ALA A CA 1
ATOM 780 C C . ALA A 1 95 ? -4.412 -1.335 -5.359 1.00 92.06 95 ALA A C 1
ATOM 782 O O . ALA A 1 95 ? -4.128 -2.448 -5.800 1.00 92.06 95 ALA A O 1
ATOM 783 N N . GLY A 1 96 ? -5.157 -1.183 -4.273 1.00 90.69 96 GLY A N 1
ATOM 784 C CA . GLY A 1 96 ? -5.753 -2.304 -3.568 1.00 90.69 96 GLY A CA 1
ATOM 785 C C . GLY A 1 96 ? -6.754 -1.856 -2.522 1.00 90.69 96 GLY A C 1
ATOM 786 O O . GLY A 1 96 ? -6.978 -0.664 -2.292 1.00 90.69 96 GLY A O 1
ATOM 787 N N . SER A 1 97 ? -7.409 -2.837 -1.912 1.00 89.44 97 SER A N 1
ATOM 788 C CA . SER A 1 97 ? -8.475 -2.602 -0.945 1.00 89.44 97 SER A CA 1
ATOM 789 C C . SER A 1 97 ? -8.008 -2.879 0.474 1.00 89.44 97 SER A C 1
ATOM 791 O O . SER A 1 97 ? -7.370 -3.890 0.756 1.00 89.44 97 SER A O 1
ATOM 793 N N . ILE A 1 98 ? -8.404 -2.002 1.389 1.00 86.88 98 ILE A N 1
ATOM 794 C CA . ILE A 1 98 ? -8.263 -2.219 2.824 1.00 86.88 98 ILE A CA 1
ATOM 795 C C . ILE A 1 98 ? -9.499 -2.995 3.286 1.00 86.88 98 ILE A C 1
ATOM 797 O O . ILE A 1 98 ? -10.625 -2.573 2.985 1.00 86.88 98 ILE A O 1
ATOM 801 N N . PRO A 1 99 ? -9.330 -4.120 4.004 1.00 87.81 99 PRO A N 1
ATOM 802 C CA . PRO A 1 99 ? -10.454 -4.933 4.437 1.00 87.81 99 PRO A CA 1
ATOM 803 C C . PRO A 1 99 ? -11.373 -4.162 5.385 1.00 87.81 99 PRO A C 1
ATOM 805 O O . PRO A 1 99 ? -10.988 -3.175 6.008 1.00 87.81 99 PRO A O 1
ATOM 808 N N . LYS A 1 100 ? -12.605 -4.648 5.529 1.00 88.69 100 LYS A N 1
ATOM 809 C CA . LYS A 1 100 ? -13.515 -4.174 6.575 1.00 88.69 100 LYS A CA 1
ATOM 810 C C . LYS A 1 100 ? -13.005 -4.649 7.928 1.00 88.69 100 LYS A C 1
ATOM 812 O O . LYS A 1 100 ? -12.653 -5.816 8.080 1.00 88.69 100 LYS A O 1
ATOM 817 N N . PHE A 1 101 ? -13.017 -3.769 8.918 1.00 88.25 101 PHE A N 1
ATOM 818 C CA . PHE A 1 101 ? -12.614 -4.111 10.277 1.00 88.25 101 PHE A CA 1
ATOM 819 C C . PHE A 1 101 ? -13.354 -3.256 11.302 1.00 88.25 101 PHE A C 1
ATOM 821 O O . PHE A 1 101 ? -13.947 -2.223 10.978 1.00 88.25 101 PHE A O 1
ATOM 828 N N . TYR A 1 102 ? -13.337 -3.714 12.550 1.00 87.62 102 TYR A N 1
ATOM 829 C CA . TYR A 1 102 ? -13.854 -2.978 13.694 1.00 87.62 102 TYR A CA 1
ATOM 830 C C . TYR A 1 102 ? -12.711 -2.657 14.648 1.00 87.62 102 TYR A C 1
ATOM 832 O O . TYR A 1 102 ? -11.940 -3.539 15.027 1.00 87.62 102 TYR A O 1
ATOM 840 N N . GLN A 1 103 ? -12.636 -1.399 15.071 1.00 88.56 103 GLN A N 1
ATOM 841 C CA . GLN A 1 103 ? -11.719 -0.957 16.110 1.00 88.56 103 GLN A CA 1
ATOM 842 C C . GLN A 1 103 ? -12.486 -0.635 17.379 1.00 88.56 103 GLN A C 1
ATOM 844 O O . GLN A 1 103 ? -13.246 0.333 17.426 1.00 88.56 103 GLN A O 1
ATOM 849 N N . GLY A 1 104 ? -12.227 -1.396 18.442 1.00 86.81 104 GLY A N 1
ATOM 850 C CA . GLY A 1 104 ? -12.683 -1.039 19.783 1.00 86.81 104 GLY A CA 1
ATOM 851 C C . GLY A 1 104 ? -12.124 0.312 20.252 1.00 86.81 104 GLY A C 1
ATOM 852 O O . GLY A 1 104 ? -11.275 0.927 19.605 1.00 86.81 104 GLY A O 1
ATOM 853 N N . HIS A 1 105 ? -12.592 0.790 21.401 1.00 88.94 105 HIS A N 1
ATOM 854 C CA . HIS A 1 105 ? -12.077 2.020 22.005 1.00 88.94 105 HIS A CA 1
ATOM 855 C C . HIS A 1 105 ? -10.602 1.863 22.433 1.00 88.94 105 HIS A C 1
ATOM 857 O O . HIS A 1 105 ? -10.211 0.805 22.930 1.00 88.94 105 HIS A O 1
ATOM 863 N N . ARG A 1 106 ? -9.787 2.918 22.302 1.00 90.31 106 ARG A N 1
ATOM 864 C CA . ARG A 1 106 ? -8.337 2.912 22.607 1.00 90.31 106 ARG A CA 1
ATOM 865 C C . ARG A 1 106 ? -7.594 1.736 21.969 1.00 90.31 106 ARG A C 1
ATOM 867 O O . ARG A 1 106 ? -6.726 1.134 22.598 1.00 90.31 106 ARG A O 1
ATOM 874 N N . ASN A 1 107 ? -7.976 1.380 20.749 1.00 92.19 107 ASN A N 1
ATOM 875 C CA . ASN A 1 107 ? -7.391 0.259 20.036 1.00 92.19 107 ASN A CA 1
ATOM 876 C C . ASN A 1 107 ? -6.423 0.753 18.960 1.00 92.19 107 ASN A C 1
ATOM 878 O O . ASN A 1 107 ? -6.716 1.705 18.238 1.00 92.19 107 ASN A O 1
ATOM 882 N N . VAL A 1 108 ? -5.290 0.065 18.854 1.00 92.56 108 VAL A N 1
ATOM 883 C CA . VAL A 1 108 ? -4.352 0.202 17.745 1.00 92.56 108 VAL A CA 1
ATOM 884 C C . VAL A 1 108 ? -4.447 -1.074 16.921 1.00 92.56 108 VAL A C 1
ATOM 886 O O . VAL A 1 108 ? -4.213 -2.164 17.440 1.00 92.56 108 VAL A O 1
ATOM 889 N N . THR A 1 109 ? -4.798 -0.940 15.648 1.00 92.19 109 THR A N 1
ATOM 890 C CA . THR A 1 109 ? -4.864 -2.050 14.695 1.00 92.19 109 THR A CA 1
ATOM 891 C C . THR A 1 109 ? -3.749 -1.896 13.680 1.00 92.19 109 THR A C 1
ATOM 893 O O . THR A 1 109 ? -3.561 -0.810 13.136 1.00 92.19 109 THR A O 1
ATOM 896 N N . LYS A 1 110 ? -3.033 -2.990 13.423 1.00 92.88 110 LYS A N 1
ATOM 897 C CA . LYS A 1 110 ? -2.055 -3.088 12.343 1.00 92.88 110 LYS A CA 1
ATOM 898 C C . LYS A 1 110 ? -2.664 -3.881 11.200 1.00 92.88 110 LYS A C 1
ATOM 900 O O . LYS A 1 110 ? -3.307 -4.900 11.447 1.00 92.88 110 LYS A O 1
ATOM 905 N N . LEU A 1 111 ? -2.483 -3.388 9.987 1.00 91.56 111 LEU A N 1
ATOM 906 C CA . LEU A 1 111 ? -2.981 -3.990 8.762 1.00 91.56 111 LEU A CA 1
ATOM 907 C C . LEU A 1 111 ? -1.798 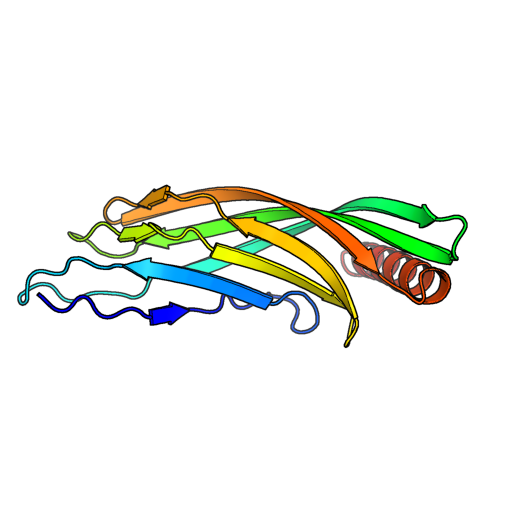-4.203 7.823 1.00 91.56 111 LEU A C 1
ATOM 909 O O . LEU A 1 111 ? -1.021 -3.275 7.602 1.00 91.56 111 LEU A O 1
ATOM 913 N N . ASP A 1 112 ? -1.706 -5.408 7.274 1.00 93.38 112 ASP A N 1
ATOM 914 C CA . ASP A 1 112 ? -0.802 -5.744 6.182 1.00 93.38 112 ASP A CA 1
ATOM 915 C C . ASP A 1 112 ? -1.653 -5.860 4.909 1.00 93.38 112 ASP A C 1
ATOM 917 O O . ASP A 1 112 ? -2.632 -6.612 4.877 1.00 93.38 112 ASP A O 1
ATOM 921 N N . VAL A 1 113 ? -1.329 -5.071 3.887 1.00 92.19 113 VAL A N 1
ATOM 922 C CA . VAL A 1 113 ? -2.097 -4.977 2.639 1.00 92.19 113 VAL A CA 1
ATOM 923 C C . VAL A 1 113 ? -1.144 -5.166 1.465 1.00 92.19 113 VAL A C 1
ATOM 925 O O . VAL A 1 113 ? -0.177 -4.419 1.351 1.00 92.19 113 VAL A O 1
ATOM 928 N N . SER A 1 114 ? -1.430 -6.135 0.592 1.00 94.19 114 SER A N 1
ATOM 929 C CA . SER A 1 114 ? -0.754 -6.252 -0.705 1.00 94.19 114 SER A CA 1
ATOM 930 C C . SER A 1 114 ? -1.515 -5.434 -1.748 1.00 94.19 114 SER A C 1
ATOM 932 O O . SER A 1 114 ? -2.748 -5.485 -1.829 1.00 94.19 114 SER A O 1
ATOM 934 N N . LEU A 1 115 ? -0.770 -4.651 -2.519 1.00 95.00 115 LEU A N 1
ATOM 935 C CA . LEU A 1 115 ? -1.259 -3.853 -3.635 1.00 95.00 115 LEU A CA 1
ATOM 936 C C . LEU A 1 115 ? -0.535 -4.310 -4.887 1.00 95.00 115 LEU A C 1
ATOM 938 O O . LEU A 1 115 ? 0.687 -4.408 -4.871 1.00 95.00 115 LEU A O 1
ATOM 942 N N . SER A 1 116 ? -1.252 -4.507 -5.984 1.00 97.00 116 SER A N 1
ATOM 943 C CA . SER A 1 116 ? -0.642 -4.852 -7.269 1.00 97.00 116 SER A CA 1
ATOM 944 C C . SER A 1 116 ? -1.238 -4.021 -8.391 1.00 97.00 116 SER A C 1
ATOM 946 O O . SER A 1 116 ? -2.347 -3.489 -8.287 1.00 97.00 116 SER A O 1
ATOM 948 N N . GLY A 1 117 ? -0.463 -3.831 -9.447 1.00 96.88 117 GLY A N 1
ATOM 949 C CA . GLY A 1 117 ? -0.886 -3.027 -10.577 1.00 96.88 117 GLY A CA 1
ATOM 950 C C . GLY A 1 117 ? 0.059 -3.138 -11.752 1.00 96.88 117 GLY A C 1
ATOM 951 O O . GLY A 1 117 ? 1.155 -3.693 -11.661 1.00 96.88 117 GLY A O 1
ATOM 952 N N . GLN A 1 118 ? -0.413 -2.618 -12.877 1.00 97.12 118 GLN A N 1
ATOM 953 C CA . GLN A 1 118 ? 0.340 -2.554 -14.112 1.00 97.12 118 GLN A CA 1
ATOM 954 C C . GLN A 1 118 ? 0.200 -1.155 -14.693 1.00 97.12 118 GLN A C 1
ATOM 956 O O . GLN A 1 118 ? -0.911 -0.650 -14.853 1.00 97.12 118 GLN A O 1
ATOM 961 N N . THR A 1 119 ? 1.330 -0.539 -15.015 1.00 95.19 119 THR A N 1
ATOM 962 C CA . THR A 1 119 ? 1.388 0.849 -15.467 1.00 95.19 119 THR A CA 1
ATOM 963 C C . THR A 1 119 ? 2.252 0.993 -16.715 1.00 95.19 119 THR A C 1
ATOM 965 O O . THR A 1 119 ? 3.133 0.174 -16.991 1.00 95.19 119 THR A O 1
ATOM 968 N N . GLN A 1 120 ? 1.965 2.010 -17.521 1.00 93.31 120 GLN A N 1
ATOM 969 C CA . GLN A 1 120 ? 2.690 2.276 -18.766 1.00 93.31 120 GLN A CA 1
ATOM 970 C C . GLN A 1 120 ? 4.057 2.916 -18.486 1.00 93.31 120 GLN A C 1
ATOM 972 O O . GLN A 1 120 ? 4.366 3.272 -17.355 1.00 93.31 120 GLN A O 1
ATOM 977 N N . TYR A 1 121 ? 4.892 3.062 -19.520 1.00 91.31 121 TYR A N 1
ATOM 978 C CA . TYR A 1 121 ? 6.244 3.639 -19.396 1.00 91.31 121 TYR A CA 1
ATOM 979 C C . TYR A 1 121 ? 7.163 2.836 -18.462 1.00 91.31 121 TYR A C 1
ATOM 981 O O . TYR A 1 121 ? 7.948 3.385 -17.683 1.00 91.31 121 TYR A O 1
ATOM 989 N N . GLY A 1 122 ? 7.083 1.505 -18.546 1.00 92.56 122 GLY A N 1
ATOM 990 C CA . GLY A 1 122 ? 7.640 0.646 -17.514 1.00 92.56 122 GLY A CA 1
ATOM 991 C C . GLY A 1 122 ? 9.159 0.699 -17.377 1.00 92.56 122 GLY A C 1
ATOM 992 O O . GLY A 1 122 ? 9.670 0.585 -16.269 1.00 92.56 122 GLY A O 1
ATOM 993 N N . ARG A 1 123 ? 9.897 0.945 -18.470 1.00 93.31 123 ARG A N 1
ATOM 994 C CA . ARG A 1 123 ? 11.365 1.084 -18.424 1.00 93.31 123 ARG A CA 1
ATOM 995 C C . ARG A 1 123 ? 11.813 2.284 -17.592 1.00 93.31 123 ARG A C 1
ATOM 997 O O . ARG A 1 123 ? 12.662 2.126 -16.726 1.00 93.31 123 ARG A O 1
ATOM 1004 N N . SER A 1 124 ? 11.240 3.461 -17.843 1.00 93.06 124 SER A N 1
ATOM 1005 C CA . SER A 1 124 ? 11.599 4.681 -17.111 1.00 93.06 124 SER A CA 1
ATOM 1006 C C . SER A 1 124 ? 11.205 4.591 -15.641 1.00 93.06 124 SER A C 1
ATOM 1008 O O . SER A 1 124 ? 11.990 4.980 -14.782 1.00 93.06 124 SER A O 1
ATOM 1010 N N . LEU A 1 125 ? 10.026 4.034 -15.347 1.00 93.81 125 LEU A N 1
ATOM 1011 C CA . LEU A 1 125 ? 9.569 3.853 -13.969 1.00 93.81 125 LEU A CA 1
ATOM 1012 C C . LEU A 1 125 ? 10.420 2.828 -13.213 1.00 93.81 125 LEU A C 1
ATOM 1014 O O . LEU A 1 125 ? 10.804 3.089 -12.080 1.00 93.81 125 LEU A O 1
ATOM 1018 N N . MET A 1 126 ? 10.772 1.705 -13.846 1.00 93.69 126 MET A N 1
ATOM 1019 C CA . MET A 1 126 ? 11.668 0.699 -13.267 1.00 93.69 126 MET A CA 1
ATOM 1020 C C . MET A 1 126 ? 13.013 1.315 -12.869 1.00 93.69 126 MET A C 1
ATOM 1022 O O . MET A 1 126 ? 13.434 1.164 -11.726 1.00 93.69 126 MET A O 1
ATOM 1026 N N . SER A 1 127 ? 13.669 2.033 -13.787 1.00 92.94 127 SER A N 1
ATOM 1027 C CA . SER A 1 127 ? 14.959 2.673 -13.504 1.00 92.94 127 SER A CA 1
ATOM 1028 C C . SER A 1 127 ? 14.851 3.681 -12.360 1.00 92.94 127 SER A C 1
ATOM 1030 O O . SER A 1 127 ? 15.652 3.639 -11.431 1.00 92.94 127 SER A O 1
ATOM 1032 N N . ALA A 1 128 ? 13.819 4.525 -12.375 1.00 91.06 128 ALA A N 1
ATOM 1033 C CA . ALA A 1 128 ? 13.612 5.535 -11.345 1.00 91.06 128 ALA A CA 1
ATOM 1034 C C . ALA A 1 128 ? 13.350 4.926 -9.951 1.00 91.06 128 ALA A C 1
ATOM 1036 O O . ALA A 1 128 ? 13.879 5.406 -8.948 1.00 91.06 128 ALA A O 1
ATOM 1037 N N . LEU A 1 129 ? 12.579 3.835 -9.886 1.00 88.44 129 LEU A N 1
ATOM 1038 C CA . LEU A 1 129 ? 12.328 3.080 -8.655 1.00 88.44 129 LEU A CA 1
ATOM 1039 C C . LEU A 1 129 ? 13.606 2.431 -8.104 1.00 88.44 129 LEU A C 1
ATOM 1041 O O . LEU A 1 129 ? 13.864 2.498 -6.903 1.00 88.44 129 LEU A O 1
ATOM 1045 N N . GLN A 1 130 ? 14.422 1.830 -8.975 1.00 88.94 130 GLN A N 1
ATOM 1046 C CA . GLN A 1 130 ? 15.688 1.195 -8.593 1.00 88.94 130 GLN A CA 1
ATOM 1047 C C . GLN A 1 130 ? 16.736 2.203 -8.106 1.00 88.94 130 GLN A C 1
ATOM 1049 O O . GLN A 1 130 ? 17.491 1.906 -7.179 1.00 88.94 130 GLN A O 1
ATOM 1054 N N . GLU A 1 131 ? 16.797 3.388 -8.715 1.00 88.69 131 GLU A N 1
ATOM 1055 C CA . GLU A 1 131 ? 17.677 4.475 -8.272 1.00 88.69 131 GLU A CA 1
ATOM 1056 C C . GLU A 1 131 ? 17.278 4.993 -6.887 1.00 88.69 131 GLU A C 1
ATOM 1058 O O . GLU A 1 131 ? 18.146 5.212 -6.040 1.00 88.69 131 GLU A O 1
ATOM 1063 N N . GLN A 1 132 ? 15.976 5.148 -6.622 1.00 82.81 132 GLN A N 1
ATOM 1064 C CA . GLN A 1 132 ? 15.513 5.614 -5.317 1.00 82.81 132 GLN A CA 1
ATOM 1065 C C . GLN A 1 132 ? 15.846 4.619 -4.196 1.00 82.81 132 GLN A C 1
ATOM 1067 O O . GLN A 1 132 ? 16.319 5.039 -3.141 1.00 82.81 132 GLN A O 1
ATOM 1072 N N . GLN A 1 133 ? 15.679 3.311 -4.430 1.00 78.00 133 GLN A N 1
ATOM 1073 C CA . GLN A 1 133 ? 16.044 2.288 -3.439 1.00 78.00 133 GLN A CA 1
ATOM 1074 C C . GLN A 1 133 ? 17.523 2.374 -3.032 1.00 78.00 133 GLN A C 1
ATOM 1076 O O . GLN A 1 133 ? 17.844 2.288 -1.849 1.00 78.00 133 GLN A O 1
ATOM 1081 N N . GLN A 1 134 ? 18.422 2.611 -3.991 1.00 79.69 134 GLN A N 1
ATOM 1082 C CA . GLN A 1 134 ? 19.856 2.754 -3.712 1.00 79.69 134 GLN A CA 1
ATOM 1083 C C . GLN A 1 134 ? 20.175 4.024 -2.909 1.00 79.69 134 GLN A C 1
ATOM 1085 O O . GLN A 1 134 ? 21.064 4.014 -2.063 1.00 79.69 134 GLN A O 1
ATOM 1090 N N . GLN A 1 135 ? 19.458 5.126 -3.142 1.00 73.69 135 GLN A N 1
ATOM 1091 C CA . GLN A 1 135 ? 19.669 6.368 -2.388 1.00 73.69 135 GLN A CA 1
ATOM 1092 C C . GLN A 1 135 ? 19.206 6.253 -0.933 1.00 73.69 135 GLN A C 1
ATOM 1094 O O . GLN A 1 135 ? 19.861 6.795 -0.042 1.00 73.69 135 GLN A O 1
ATOM 1099 N N . GLU A 1 136 ? 18.112 5.534 -0.681 1.00 63.34 136 GLU A N 1
ATOM 1100 C CA . GLU A 1 136 ? 17.616 5.285 0.676 1.00 63.34 136 GLU A CA 1
ATOM 1101 C C . GLU A 1 136 ? 18.566 4.386 1.484 1.00 63.34 136 GLU A C 1
ATOM 1103 O O . GLU A 1 136 ? 18.724 4.601 2.686 1.00 63.34 136 GLU A O 1
ATOM 1108 N N . GLU A 1 137 ? 19.265 3.447 0.837 1.00 54.59 137 GLU A N 1
ATOM 1109 C CA . GLU A 1 137 ? 20.322 2.650 1.478 1.00 54.59 137 GLU A CA 1
ATOM 1110 C C . GLU A 1 137 ? 21.560 3.487 1.849 1.00 54.59 137 GLU A C 1
ATOM 1112 O O . GLU A 1 137 ? 22.187 3.232 2.876 1.00 54.59 137 GLU A O 1
ATOM 1117 N N . PHE A 1 138 ? 21.892 4.520 1.067 1.00 48.59 138 PHE A N 1
ATOM 1118 C CA . PHE A 1 138 ? 23.064 5.377 1.302 1.00 48.59 138 PHE A CA 1
ATOM 1119 C C . PHE A 1 138 ? 22.843 6.500 2.328 1.00 48.59 138 PHE A C 1
ATOM 1121 O O . PHE A 1 138 ? 23.814 7.100 2.785 1.00 48.59 138 PHE A O 1
ATOM 1128 N N . HIS A 1 139 ? 21.599 6.814 2.700 1.00 39.84 139 HIS A N 1
ATOM 1129 C CA . HIS A 1 139 ? 21.293 7.944 3.591 1.00 39.84 139 HIS A CA 1
ATOM 1130 C C . HIS A 1 139 ? 21.266 7.593 5.093 1.00 39.84 139 HIS A C 1
ATOM 1132 O O . HIS A 1 139 ? 20.916 8.443 5.912 1.00 39.84 139 HIS A O 1
ATOM 1138 N N . TRP A 1 140 ? 21.648 6.364 5.467 1.00 34.31 140 TRP A N 1
ATOM 1139 C CA . TRP A 1 140 ? 21.678 5.883 6.861 1.00 34.31 140 TRP A CA 1
ATOM 1140 C C . TRP A 1 140 ? 23.042 5.339 7.332 1.00 34.31 140 TRP A C 1
ATOM 1142 O O . TRP A 1 140 ? 23.103 4.662 8.361 1.00 34.31 140 TRP A O 1
ATOM 1152 N N . THR A 1 141 ? 24.136 5.663 6.638 1.00 40.62 141 THR A N 1
ATOM 1153 C CA . THR A 1 141 ? 25.524 5.462 7.114 1.00 40.62 141 THR A CA 1
ATOM 1154 C C . THR A 1 141 ? 26.235 6.790 7.276 1.00 40.62 141 THR A C 1
ATOM 1156 O O . THR A 1 141 ? 26.916 6.967 8.310 1.00 40.62 141 THR A O 1
#

Secondary structure (DSSP, 8-state):
--PPPEEEPPPPSSTTS-EEEEEEEE---TTSPPPPPEEEEEEEEEEEEEE-TTSPEEEEEEEEEEEEE--SS--EE-TT-EEEEEEETTEEEEEEEEPP-EE-TTEEEEEEEEEEEEES-HHHHHHHHHHHHHHHHHTT-

Sequence (141 aa):
MNGDSYLDQAPVRDKRWSDFELCHYRHSLPYFPTQNSKYSVDSLKISDLRLNFDMSLYAEFDVKITANNPNKKIGIYYEKGGSLRVWYGDSELCAGSIPKFYQGHRNVTKLDVSLSGQTQYGRSLMSALQEQQQQEEFHWT